Protein AF-A0A965FEC9-F1 (afdb_monomer_lite)

Sequence (105 aa):
MRLDGPVTREFEENMQVAANRQGEIVLAAIAAMGESLALAEAKIAGGHPLDLTGLDLEIGRLCAASRAAPPAMIPAIRRGLEALLAQTERLRAGLPVPDPKGPLP

Structure (mmCIF, N/CA/C/O backbone):
data_AF-A0A965FEC9-F1
#
_entry.id   AF-A0A965FEC9-F1
#
loop_
_atom_site.group_PDB
_atom_site.id
_atom_site.type_symbol
_atom_site.label_atom_id
_atom_site.label_alt_id
_atom_site.label_comp_id
_atom_site.label_asym_id
_atom_site.label_entity_id
_atom_site.label_seq_id
_atom_site.pdbx_PDB_ins_code
_atom_site.Cartn_x
_atom_site.Cartn_y
_atom_site.Cartn_z
_atom_site.occupancy
_atom_site.B_iso_or_equiv
_atom_site.auth_seq_id
_atom_site.auth_comp_id
_atom_site.auth_asym_id
_atom_site.auth_atom_id
_atom_site.pdbx_PDB_model_num
ATOM 1 N N . MET A 1 1 ? 31.955 -13.184 -31.326 1.00 45.56 1 MET A N 1
ATOM 2 C CA . MET A 1 1 ? 30.798 -12.726 -32.121 1.00 45.56 1 MET A CA 1
ATOM 3 C C . MET A 1 1 ? 29.958 -11.856 -31.199 1.00 45.56 1 MET A C 1
ATOM 5 O O . MET A 1 1 ? 29.355 -12.386 -30.278 1.00 45.56 1 MET A O 1
ATOM 9 N N . ARG A 1 2 ? 30.077 -10.529 -31.324 1.00 53.53 2 ARG A N 1
ATOM 10 C CA . ARG A 1 2 ? 29.334 -9.557 -30.506 1.00 53.53 2 ARG A CA 1
ATOM 11 C C . ARG A 1 2 ? 27.913 -9.481 -31.062 1.00 53.53 2 ARG A C 1
ATOM 13 O O . ARG A 1 2 ? 27.746 -9.113 -32.219 1.00 53.53 2 ARG A O 1
ATOM 20 N N . LEU A 1 3 ? 26.926 -9.883 -30.269 1.00 58.41 3 LEU A N 1
ATOM 21 C CA . LEU A 1 3 ? 25.502 -9.756 -30.588 1.00 58.41 3 LEU A CA 1
ATOM 22 C C . LEU A 1 3 ? 25.016 -8.345 -30.215 1.00 58.41 3 LEU A C 1
ATOM 24 O O . LEU A 1 3 ? 24.036 -8.201 -29.505 1.00 58.41 3 LEU A O 1
ATOM 28 N N . ASP A 1 4 ? 25.718 -7.306 -30.672 1.00 59.56 4 ASP A N 1
ATOM 29 C CA . ASP A 1 4 ? 25.310 -5.904 -30.490 1.00 59.56 4 ASP A CA 1
ATOM 30 C C . ASP A 1 4 ? 24.430 -5.479 -31.687 1.00 59.56 4 ASP A C 1
ATOM 32 O O . ASP A 1 4 ? 24.744 -4.544 -32.422 1.00 59.56 4 ASP A O 1
ATOM 36 N N . GLY A 1 5 ? 23.380 -6.257 -31.973 1.00 64.94 5 GLY A N 1
ATOM 37 C CA . GLY A 1 5 ? 22.476 -6.024 -33.103 1.00 64.94 5 GLY A CA 1
ATOM 38 C C . GLY A 1 5 ? 21.334 -5.050 -32.768 1.00 64.94 5 GLY A C 1
ATOM 39 O O . GLY A 1 5 ? 21.034 -4.819 -31.599 1.00 64.94 5 GLY A O 1
ATOM 40 N N . PRO A 1 6 ? 20.629 -4.498 -33.771 1.00 66.00 6 PRO A N 1
ATOM 41 C CA . PRO A 1 6 ? 19.458 -3.643 -33.534 1.00 66.00 6 PRO A CA 1
ATOM 42 C C . PRO A 1 6 ? 18.348 -4.356 -32.735 1.00 66.00 6 PRO A C 1
ATOM 44 O O . PRO A 1 6 ? 17.719 -3.746 -31.879 1.00 66.00 6 PRO A O 1
ATOM 47 N N . VAL A 1 7 ? 18.187 -5.672 -32.920 1.00 66.31 7 VAL A N 1
ATOM 48 C CA . VAL A 1 7 ? 17.180 -6.495 -32.221 1.00 66.31 7 VAL A CA 1
ATOM 49 C C . VAL A 1 7 ? 17.445 -6.606 -30.713 1.00 66.31 7 VAL A C 1
ATOM 51 O O . VAL A 1 7 ? 16.507 -6.595 -29.920 1.00 66.31 7 VAL A O 1
ATOM 54 N N . THR A 1 8 ? 18.711 -6.697 -30.290 1.00 74.06 8 THR A N 1
ATOM 55 C CA . THR A 1 8 ? 19.060 -6.759 -28.859 1.00 74.06 8 THR A CA 1
ATOM 56 C C . THR A 1 8 ? 18.792 -5.428 -28.164 1.00 74.06 8 THR A C 1
ATOM 58 O O . THR A 1 8 ? 18.284 -5.420 -27.048 1.00 74.06 8 THR A O 1
ATOM 61 N N . ARG A 1 9 ? 19.019 -4.306 -28.857 1.00 75.31 9 ARG A N 1
ATOM 62 C CA . ARG A 1 9 ? 18.742 -2.966 -28.332 1.00 75.31 9 ARG A CA 1
ATOM 63 C C . ARG A 1 9 ? 17.243 -2.680 -28.191 1.00 75.31 9 ARG A C 1
ATOM 65 O O . ARG A 1 9 ? 16.816 -2.199 -27.149 1.00 75.31 9 ARG A O 1
ATOM 72 N N . GLU A 1 10 ? 16.436 -3.017 -29.197 1.00 75.75 10 GLU A N 1
ATOM 73 C CA . GLU A 1 10 ? 14.973 -2.857 -29.130 1.00 75.75 10 GLU A CA 1
ATOM 74 C C . GLU A 1 10 ? 14.354 -3.698 -28.002 1.00 75.75 10 GLU A C 1
ATOM 76 O O . GLU A 1 10 ? 13.425 -3.265 -27.320 1.00 75.75 10 GLU A O 1
ATOM 81 N N . PHE A 1 11 ? 14.877 -4.906 -27.771 1.00 76.88 11 PHE A N 1
ATOM 82 C CA . PHE A 1 11 ? 14.432 -5.761 -26.673 1.00 76.88 11 PHE A CA 1
ATOM 83 C C . PHE A 1 11 ? 14.764 -5.162 -25.297 1.00 76.88 11 PHE A C 1
ATOM 85 O O . PHE A 1 11 ? 13.895 -5.120 -24.425 1.00 76.88 11 PHE A O 1
ATOM 92 N N . GLU A 1 12 ? 15.983 -4.650 -25.115 1.00 80.81 12 GLU A N 1
ATOM 93 C CA . GLU A 1 12 ? 16.404 -3.958 -23.888 1.00 80.81 12 GLU A CA 1
ATOM 94 C C . GLU A 1 12 ? 15.558 -2.705 -23.614 1.00 80.81 12 GLU A C 1
ATOM 96 O O . GLU A 1 12 ? 15.085 -2.507 -22.492 1.00 80.81 12 GLU A O 1
ATOM 101 N N . GLU A 1 13 ? 15.303 -1.893 -24.642 1.00 80.38 13 GLU A N 1
ATOM 102 C CA . GLU A 1 13 ? 14.461 -0.696 -24.549 1.00 80.38 13 GLU A CA 1
ATOM 103 C C . GLU A 1 13 ? 13.020 -1.060 -24.140 1.00 80.38 13 GLU A C 1
ATOM 105 O O . GLU A 1 13 ? 12.469 -0.475 -23.202 1.00 80.38 13 GLU A O 1
ATOM 110 N N . ASN A 1 14 ? 12.432 -2.093 -24.752 1.00 83.06 14 ASN A N 1
ATOM 111 C CA . ASN A 1 14 ? 11.093 -2.579 -24.403 1.00 83.06 14 ASN A CA 1
ATOM 112 C C . ASN A 1 14 ? 11.013 -3.132 -22.970 1.00 83.06 14 ASN A C 1
ATOM 114 O O . ASN A 1 14 ? 10.042 -2.867 -22.252 1.00 83.06 14 ASN A O 1
ATOM 118 N N . MET A 1 15 ? 12.034 -3.869 -22.521 1.00 84.69 15 MET A N 1
ATOM 119 C CA . MET A 1 15 ? 12.118 -4.347 -21.138 1.00 84.69 15 MET A CA 1
ATOM 120 C C . MET A 1 15 ? 12.209 -3.193 -20.138 1.00 84.69 15 MET A C 1
ATOM 122 O O . MET A 1 15 ? 11.550 -3.231 -19.097 1.00 84.69 15 MET A O 1
ATOM 126 N N . GLN A 1 16 ? 12.980 -2.152 -20.454 1.00 85.06 16 GLN A N 1
ATOM 127 C CA . GLN A 1 16 ? 13.100 -0.977 -19.598 1.00 85.06 16 GLN A CA 1
ATOM 128 C C . GLN A 1 16 ? 11.774 -0.210 -19.496 1.00 85.06 16 GLN A C 1
ATOM 130 O O . GLN A 1 16 ? 11.394 0.212 -18.401 1.00 85.06 16 GLN A O 1
ATOM 135 N N . VAL A 1 17 ? 11.035 -0.071 -20.603 1.00 85.94 17 VAL A N 1
ATOM 136 C CA . VAL A 1 17 ? 9.692 0.534 -20.609 1.00 85.94 17 VAL A CA 1
ATOM 137 C C . VAL A 1 17 ? 8.726 -0.273 -19.738 1.00 85.94 17 VAL A C 1
ATOM 139 O O . VAL A 1 17 ? 8.015 0.304 -18.912 1.00 85.94 17 VAL A O 1
ATOM 142 N N . ALA A 1 18 ? 8.727 -1.603 -19.861 1.00 84.44 18 ALA A N 1
ATOM 143 C CA . ALA A 1 18 ? 7.888 -2.471 -19.037 1.00 84.44 18 ALA A CA 1
ATOM 144 C C . ALA A 1 18 ? 8.241 -2.375 -17.541 1.00 84.44 18 ALA A C 1
ATOM 146 O O . ALA A 1 18 ? 7.344 -2.282 -16.701 1.00 84.44 18 ALA A O 1
ATOM 147 N N . ALA A 1 19 ? 9.534 -2.333 -17.204 1.00 83.94 19 ALA A N 1
ATOM 148 C CA . ALA A 1 19 ? 9.998 -2.173 -15.828 1.00 83.94 19 ALA A CA 1
ATOM 149 C C . ALA A 1 19 ? 9.586 -0.815 -15.235 1.00 83.94 19 ALA A C 1
ATOM 151 O O . ALA A 1 19 ? 9.085 -0.758 -14.112 1.00 83.94 19 ALA A O 1
ATOM 152 N N . ASN A 1 20 ? 9.733 0.275 -15.993 1.00 88.00 20 ASN A N 1
ATOM 153 C CA . ASN A 1 20 ? 9.305 1.608 -15.558 1.00 88.00 20 ASN A CA 1
ATOM 154 C C . ASN A 1 20 ? 7.796 1.647 -15.296 1.00 88.00 20 ASN A C 1
ATOM 156 O O . ASN A 1 20 ? 7.368 2.085 -14.229 1.00 88.00 20 ASN A O 1
ATOM 160 N N . ARG A 1 21 ? 7.000 1.079 -16.209 1.00 88.56 21 ARG A N 1
ATOM 161 C CA . ARG A 1 21 ? 5.549 0.960 -16.038 1.00 88.56 21 ARG A CA 1
ATOM 162 C C . ARG A 1 21 ? 5.181 0.171 -14.781 1.00 88.56 21 ARG A C 1
ATOM 164 O O . ARG A 1 21 ? 4.259 0.551 -14.066 1.00 88.56 21 ARG A O 1
ATOM 171 N N . GLN A 1 22 ? 5.906 -0.908 -14.481 1.00 88.38 22 GLN A N 1
ATOM 172 C CA . GLN A 1 22 ? 5.685 -1.675 -13.256 1.00 88.38 22 GLN A CA 1
ATOM 173 C C . GLN A 1 22 ? 5.927 -0.821 -12.004 1.00 88.38 22 GLN A C 1
ATOM 175 O O . GLN A 1 22 ? 5.135 -0.870 -11.064 1.00 88.38 22 GLN A O 1
ATOM 180 N N . GLY A 1 23 ? 6.989 -0.013 -11.986 1.00 91.06 23 GLY A N 1
ATOM 181 C CA . GLY A 1 23 ? 7.252 0.903 -10.877 1.00 91.06 23 GLY A CA 1
ATOM 182 C C . GLY A 1 23 ? 6.182 1.990 -10.725 1.00 91.06 23 GLY A C 1
ATOM 183 O O . GLY A 1 23 ? 5.793 2.307 -9.601 1.00 91.06 23 GLY A O 1
ATOM 184 N N . GLU A 1 24 ? 5.651 2.519 -11.829 1.00 93.62 24 GLU A N 1
ATOM 185 C CA . GLU A 1 24 ? 4.541 3.485 -11.812 1.00 93.62 24 GLU A CA 1
ATOM 186 C C . GLU A 1 24 ? 3.256 2.874 -11.242 1.00 93.62 24 GLU A C 1
ATOM 188 O O . GLU A 1 24 ? 2.591 3.498 -10.415 1.00 93.62 24 GLU A O 1
ATOM 193 N N . ILE A 1 25 ? 2.944 1.629 -11.613 1.00 93.19 25 ILE A N 1
ATOM 194 C CA . ILE A 1 25 ? 1.804 0.883 -11.060 1.00 93.19 25 ILE A CA 1
ATOM 195 C C . ILE A 1 25 ? 1.947 0.724 -9.543 1.00 93.19 25 ILE A C 1
ATOM 197 O O . ILE A 1 25 ? 0.974 0.910 -8.814 1.00 93.19 25 ILE A O 1
ATOM 201 N N . VAL A 1 26 ? 3.152 0.423 -9.047 1.00 95.06 26 VAL A N 1
ATOM 202 C CA . VAL A 1 26 ? 3.405 0.321 -7.601 1.00 95.06 26 VAL A CA 1
ATOM 203 C C . VAL A 1 26 ? 3.176 1.663 -6.905 1.00 95.06 26 VAL A C 1
ATOM 205 O O . VAL A 1 26 ? 2.527 1.698 -5.863 1.00 95.06 26 VAL A O 1
ATOM 208 N N . LEU A 1 27 ? 3.657 2.773 -7.472 1.00 95.88 27 LEU A N 1
ATOM 209 C CA . LEU A 1 27 ? 3.425 4.104 -6.898 1.00 95.88 27 LEU A CA 1
ATOM 210 C C . LEU A 1 27 ? 1.936 4.474 -6.876 1.00 95.88 27 LEU A C 1
ATOM 212 O O . LEU A 1 27 ? 1.459 5.010 -5.876 1.00 95.88 27 LEU A O 1
ATOM 216 N N . ALA A 1 28 ? 1.193 4.145 -7.933 1.00 95.88 28 ALA A N 1
ATOM 217 C CA . ALA A 1 28 ? -0.252 4.347 -7.976 1.00 95.88 28 ALA A CA 1
ATOM 218 C C . ALA A 1 28 ? -0.979 3.501 -6.917 1.00 95.88 28 ALA A C 1
ATOM 220 O O . ALA A 1 28 ? -1.862 4.003 -6.225 1.00 95.88 28 ALA A O 1
ATOM 221 N N . ALA A 1 29 ? -0.570 2.242 -6.732 1.00 95.31 29 ALA A N 1
ATOM 222 C CA . ALA A 1 29 ? -1.125 1.368 -5.701 1.00 95.31 29 ALA A CA 1
ATOM 223 C C . ALA A 1 29 ? -0.833 1.883 -4.281 1.00 95.31 29 ALA A C 1
ATOM 225 O O . ALA A 1 29 ? -1.708 1.830 -3.419 1.00 95.31 29 ALA A O 1
ATOM 226 N N . ILE A 1 30 ? 0.364 2.433 -4.041 1.00 96.12 30 ILE A N 1
ATOM 227 C CA . ILE A 1 30 ? 0.702 3.096 -2.772 1.00 96.12 30 ILE A CA 1
ATOM 228 C C . ILE A 1 30 ? -0.240 4.276 -2.515 1.00 96.12 30 ILE A C 1
ATOM 230 O O . ILE A 1 30 ? -0.769 4.400 -1.412 1.00 96.12 30 ILE A O 1
ATOM 234 N N . ALA A 1 31 ? -0.458 5.134 -3.516 1.00 96.00 31 ALA A N 1
ATOM 235 C CA . ALA A 1 31 ? -1.332 6.297 -3.377 1.00 96.00 31 ALA A CA 1
ATOM 236 C C . ALA A 1 31 ? -2.781 5.885 -3.065 1.00 96.00 31 ALA A C 1
ATOM 238 O O . ALA A 1 31 ? -3.356 6.364 -2.090 1.00 96.00 31 ALA A O 1
ATOM 239 N N . ALA A 1 32 ? -3.327 4.927 -3.820 1.00 94.31 32 ALA A N 1
ATOM 240 C CA . ALA A 1 32 ? -4.680 4.410 -3.613 1.00 94.31 32 ALA A CA 1
ATOM 241 C C . ALA A 1 32 ? -4.861 3.750 -2.232 1.00 94.31 32 ALA A C 1
ATOM 243 O O . ALA A 1 32 ? -5.894 3.917 -1.577 1.00 94.31 32 ALA A O 1
ATOM 244 N N . MET A 1 33 ? -3.842 3.026 -1.755 1.00 93.44 33 MET A N 1
ATOM 245 C CA . MET A 1 33 ? -3.840 2.482 -0.397 1.00 93.44 33 MET A CA 1
ATOM 246 C C . MET A 1 33 ? -3.863 3.606 0.644 1.00 93.44 33 MET A C 1
ATOM 248 O O . MET A 1 33 ? -4.638 3.542 1.593 1.00 93.44 33 MET A O 1
ATOM 252 N N . GLY A 1 34 ? -3.070 4.662 0.447 1.00 94.12 34 GLY A N 1
ATOM 253 C CA . GLY A 1 34 ? -3.037 5.808 1.355 1.00 94.12 34 GLY A CA 1
ATOM 254 C C . GLY A 1 34 ? -4.384 6.525 1.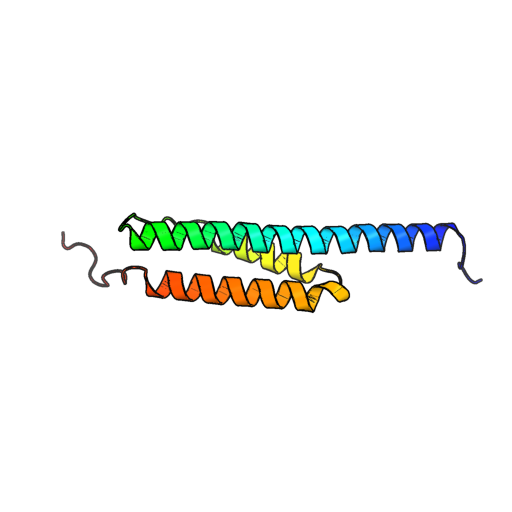458 1.00 94.12 34 GLY A C 1
ATOM 255 O O . GLY A 1 34 ? -4.818 6.869 2.555 1.00 94.12 34 GLY A O 1
ATOM 256 N N . GLU A 1 35 ? -5.089 6.690 0.338 1.00 94.31 35 GLU A N 1
ATOM 257 C CA . GLU A 1 35 ? -6.455 7.234 0.319 1.00 94.31 35 GLU A CA 1
ATOM 258 C C . GLU A 1 35 ? -7.443 6.332 1.074 1.00 94.31 35 GLU A C 1
ATOM 260 O O . GLU A 1 35 ? -8.273 6.816 1.847 1.00 94.31 35 GLU A O 1
ATOM 265 N N . SER A 1 36 ? -7.317 5.013 0.908 1.00 91.38 36 SER A N 1
ATOM 266 C CA . SER A 1 36 ? -8.154 4.033 1.607 1.00 91.38 36 SER A CA 1
ATOM 267 C C . SER A 1 36 ? -7.923 4.059 3.122 1.00 91.38 36 SER A C 1
ATOM 269 O O . SER A 1 36 ? -8.884 4.023 3.894 1.00 91.38 36 SER A O 1
ATOM 271 N N . LEU A 1 37 ? -6.666 4.182 3.561 1.00 91.31 37 LEU A N 1
ATOM 272 C CA . LEU A 1 37 ? -6.321 4.320 4.977 1.00 91.31 37 LEU A CA 1
ATOM 273 C C . LEU A 1 37 ? -6.795 5.663 5.550 1.00 91.31 37 LEU A C 1
ATOM 275 O O . LEU A 1 37 ? -7.328 5.686 6.654 1.00 91.31 37 LEU A O 1
ATOM 279 N N . ALA A 1 38 ? -6.699 6.765 4.802 1.00 92.06 38 ALA A N 1
ATOM 280 C CA . ALA A 1 38 ? -7.238 8.058 5.234 1.00 92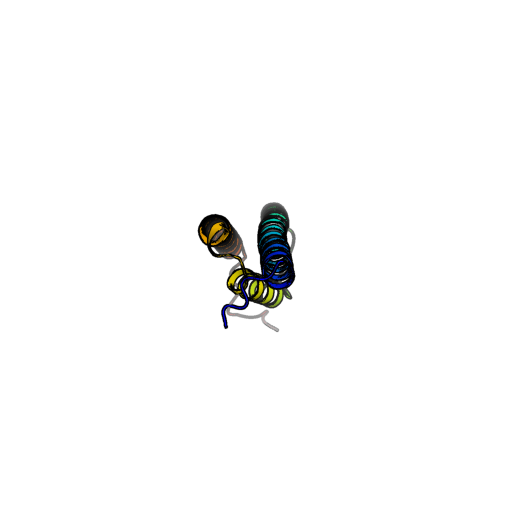.06 38 ALA A CA 1
ATOM 281 C C . ALA A 1 38 ? -8.768 8.019 5.416 1.00 92.06 38 ALA A C 1
ATOM 283 O O . ALA A 1 38 ? -9.306 8.554 6.388 1.00 92.06 38 ALA A O 1
ATOM 284 N N . LEU A 1 39 ? -9.485 7.330 4.520 1.00 90.75 39 LEU A N 1
ATOM 285 C CA . LEU A 1 39 ? -10.919 7.090 4.683 1.00 90.75 39 LEU A CA 1
ATOM 286 C C . LEU A 1 39 ? -11.211 6.236 5.925 1.00 90.75 39 LEU A C 1
ATOM 288 O O . LEU A 1 39 ? -12.181 6.494 6.641 1.00 90.75 39 LEU A O 1
ATOM 292 N N . ALA A 1 40 ? -10.383 5.226 6.193 1.00 89.44 40 ALA A N 1
ATOM 2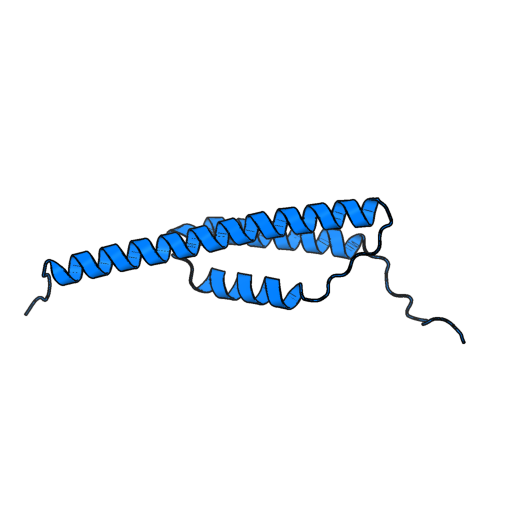93 C CA . ALA A 1 40 ? -10.488 4.417 7.400 1.00 89.44 40 ALA A CA 1
ATOM 294 C C . ALA A 1 40 ? -10.261 5.250 8.676 1.00 89.44 40 ALA A C 1
ATOM 296 O O . ALA A 1 40 ? -11.031 5.113 9.626 1.00 89.44 40 ALA A O 1
ATOM 297 N N . GLU A 1 41 ? -9.281 6.161 8.678 1.00 88.81 41 GLU A N 1
ATOM 298 C CA . GLU A 1 41 ? -9.014 7.080 9.796 1.00 88.81 41 GLU A CA 1
ATOM 299 C C . GLU A 1 41 ? -10.252 7.950 10.074 1.00 88.81 41 GLU A C 1
ATOM 301 O O . GLU A 1 41 ? -10.704 8.050 11.217 1.00 88.81 41 GLU A O 1
ATOM 306 N N . ALA A 1 42 ? -10.868 8.505 9.024 1.00 90.38 42 ALA A N 1
ATOM 307 C CA . ALA A 1 42 ? -12.088 9.302 9.142 1.00 90.38 42 ALA A CA 1
ATOM 308 C C . ALA A 1 42 ? -13.280 8.492 9.687 1.00 90.38 42 ALA A C 1
ATOM 310 O O . ALA A 1 42 ? -14.051 8.997 10.504 1.00 90.38 42 ALA A O 1
ATOM 311 N N . LYS A 1 43 ? -13.425 7.224 9.275 1.00 89.19 43 LYS A N 1
ATOM 312 C CA . LYS A 1 43 ? -14.472 6.327 9.791 1.00 89.19 43 LYS A CA 1
ATOM 313 C C . LYS A 1 43 ? -14.302 6.041 11.280 1.00 89.19 43 LYS A C 1
ATOM 3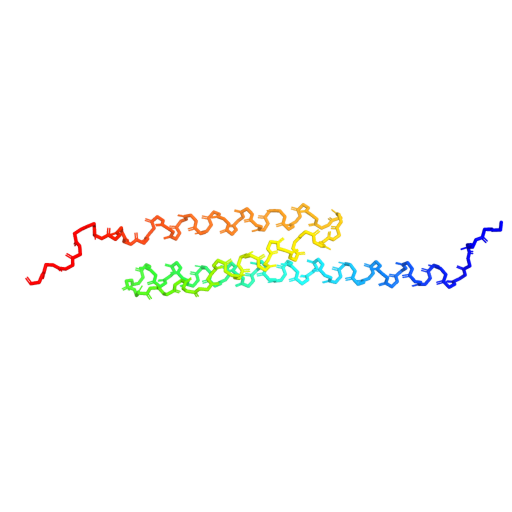15 O O . LYS A 1 43 ? -15.282 6.149 12.015 1.00 89.19 43 LYS A O 1
ATOM 320 N N . ILE A 1 44 ? -13.080 5.735 11.724 1.00 88.06 44 ILE A N 1
ATOM 321 C CA . ILE A 1 44 ? -12.779 5.525 13.148 1.00 88.06 44 ILE A CA 1
ATOM 322 C C . ILE A 1 44 ? -13.089 6.795 13.947 1.00 88.06 44 ILE A C 1
ATOM 324 O O . ILE A 1 44 ? -13.768 6.719 14.968 1.00 88.06 44 ILE A O 1
ATOM 328 N N . ALA A 1 45 ? -12.653 7.965 13.467 1.00 87.12 45 ALA A N 1
ATOM 329 C CA . ALA A 1 45 ? -12.922 9.242 14.130 1.00 87.12 45 ALA A CA 1
ATOM 330 C C . ALA A 1 45 ? -14.429 9.546 14.247 1.00 87.12 45 ALA A C 1
ATOM 332 O O . ALA A 1 45 ? -14.865 10.144 15.228 1.00 87.12 45 ALA A O 1
ATOM 333 N N . GLY A 1 46 ? -15.229 9.100 13.273 1.00 88.50 46 GLY A N 1
ATOM 334 C CA . GLY A 1 46 ? -16.692 9.171 13.301 1.00 88.50 46 GLY A CA 1
ATOM 335 C C . GLY A 1 46 ? -17.382 8.099 14.158 1.00 88.50 46 GLY A C 1
ATOM 336 O O . GLY A 1 46 ? -18.609 8.064 14.195 1.00 88.50 46 GLY A O 1
ATOM 337 N N . GLY A 1 47 ? -16.633 7.213 14.824 1.00 86.62 47 GLY A N 1
ATOM 338 C CA . GLY A 1 47 ? -17.181 6.122 15.637 1.00 86.62 47 GLY A CA 1
ATOM 339 C C . GLY A 1 47 ? -17.776 4.970 14.821 1.00 86.62 47 GLY A C 1
ATOM 340 O O . GLY A 1 47 ? -18.542 4.167 15.356 1.00 86.62 47 GLY A O 1
ATOM 341 N N . HIS A 1 48 ? -17.457 4.879 13.529 1.00 84.81 48 HIS A N 1
ATOM 342 C CA . HIS A 1 48 ? -17.925 3.791 12.680 1.00 84.81 48 HIS A CA 1
ATOM 343 C C . HIS A 1 48 ? -17.022 2.558 12.809 1.00 84.81 48 HIS A C 1
ATOM 345 O O . HIS A 1 48 ? -15.797 2.696 12.866 1.00 84.81 48 HIS A O 1
ATOM 351 N N . PRO A 1 49 ? -17.602 1.342 12.797 1.00 79.50 49 PRO A N 1
ATOM 352 C CA . PRO A 1 49 ? -16.813 0.122 12.772 1.00 79.50 49 PRO A CA 1
ATOM 353 C C . PRO A 1 49 ? -15.994 0.052 11.479 1.00 79.50 49 PRO A C 1
ATOM 355 O O . PRO A 1 49 ? -16.475 0.394 10.394 1.00 79.50 49 PRO A O 1
ATOM 358 N N . LEU A 1 50 ? -14.754 -0.413 11.607 1.00 83.06 50 LEU A N 1
ATOM 359 C CA . LEU A 1 50 ? -13.842 -0.625 10.493 1.00 83.06 50 LEU A CA 1
ATOM 360 C C . LEU A 1 50 ? -13.605 -2.124 10.316 1.00 83.06 50 LEU A C 1
ATOM 362 O O . LEU A 1 50 ? -13.188 -2.800 11.254 1.00 83.06 50 LEU A O 1
ATOM 366 N N . ASP A 1 51 ? -13.854 -2.623 9.109 1.00 81.94 51 ASP A N 1
ATOM 367 C CA . ASP A 1 51 ? -13.437 -3.960 8.702 1.00 81.94 51 ASP A CA 1
ATOM 368 C C . ASP A 1 51 ? -12.065 -3.868 8.027 1.00 81.94 51 ASP A C 1
ATOM 370 O O . ASP A 1 51 ? -11.892 -3.140 7.049 1.00 81.94 51 ASP A O 1
ATOM 374 N N . LEU A 1 52 ? -11.089 -4.583 8.583 1.00 79.31 52 LEU A N 1
ATOM 375 C CA . LEU A 1 52 ? -9.717 -4.666 8.074 1.00 79.31 52 LEU A CA 1
ATOM 376 C C . LEU A 1 52 ? -9.433 -6.004 7.380 1.00 79.31 52 LEU A C 1
ATOM 378 O O . LEU A 1 52 ? -8.285 -6.299 7.039 1.00 79.31 52 LEU A O 1
ATOM 382 N N . THR A 1 53 ? -10.462 -6.829 7.177 1.00 85.62 53 THR A N 1
ATOM 383 C CA . THR A 1 53 ? -10.324 -8.133 6.534 1.00 85.62 53 THR A CA 1
ATOM 384 C C . THR A 1 53 ? -9.677 -7.983 5.159 1.00 85.62 53 THR A C 1
ATOM 386 O O . THR A 1 53 ? -10.129 -7.221 4.309 1.00 85.62 53 THR A O 1
ATOM 389 N N . GLY A 1 54 ? -8.596 -8.732 4.932 1.00 85.12 54 GLY A N 1
ATOM 390 C CA . GLY A 1 54 ? -7.875 -8.742 3.658 1.00 85.12 54 GLY A CA 1
ATOM 391 C C . GLY A 1 54 ? -6.760 -7.700 3.526 1.00 85.12 54 GLY A C 1
ATOM 392 O O . GLY A 1 54 ? -5.998 -7.790 2.563 1.00 85.12 54 GLY A O 1
ATOM 393 N N . LEU A 1 55 ? -6.586 -6.786 4.490 1.00 85.00 55 LEU A N 1
ATOM 394 C CA . LEU A 1 55 ? -5.521 -5.777 4.436 1.00 85.00 55 LEU A CA 1
ATOM 395 C C . LEU A 1 55 ? -4.118 -6.407 4.367 1.00 85.00 55 LEU A C 1
ATOM 397 O O . LEU A 1 55 ? -3.300 -5.982 3.555 1.00 85.00 55 LEU A O 1
ATOM 401 N N . ASP A 1 56 ? -3.852 -7.467 5.136 1.00 87.00 56 ASP A N 1
ATOM 402 C CA . ASP A 1 56 ? -2.562 -8.180 5.105 1.00 87.00 56 ASP A CA 1
ATOM 403 C C . ASP A 1 56 ? -2.249 -8.774 3.726 1.00 87.00 56 ASP A C 1
ATOM 405 O O . ASP A 1 56 ? -1.103 -8.779 3.271 1.00 87.00 56 ASP A O 1
ATOM 409 N N . LEU A 1 57 ? -3.283 -9.262 3.038 1.00 89.94 57 LEU A N 1
ATOM 410 C CA . LEU A 1 57 ? -3.176 -9.821 1.693 1.00 89.94 57 LEU A CA 1
ATOM 411 C C . LEU A 1 57 ? -2.820 -8.727 0.684 1.00 89.94 57 LEU A C 1
ATOM 413 O O . LEU A 1 57 ? -1.938 -8.921 -0.154 1.00 89.94 57 LEU A O 1
ATOM 417 N N . GLU A 1 58 ? -3.476 -7.575 0.790 1.00 88.56 58 GLU A N 1
ATOM 418 C CA . GLU A 1 58 ? -3.247 -6.423 -0.079 1.00 88.56 58 GLU A CA 1
ATOM 419 C C . GLU A 1 58 ? -1.841 -5.829 0.144 1.00 88.56 58 GLU A C 1
ATOM 421 O O . GLU A 1 58 ? -1.091 -5.626 -0.815 1.00 88.56 58 GLU A O 1
ATOM 426 N N . ILE A 1 59 ? -1.418 -5.668 1.407 1.00 87.88 59 ILE A N 1
ATOM 427 C CA . ILE A 1 59 ? -0.051 -5.258 1.773 1.00 87.88 59 ILE A CA 1
ATOM 428 C C . ILE A 1 59 ? 0.973 -6.282 1.269 1.00 87.88 59 ILE A C 1
ATOM 430 O O . ILE A 1 59 ? 2.006 -5.907 0.709 1.00 87.88 59 ILE A O 1
ATOM 434 N N . GLY A 1 60 ? 0.691 -7.581 1.401 1.00 89.81 60 GLY A N 1
ATOM 435 C CA . GLY A 1 60 ? 1.553 -8.647 0.893 1.00 89.81 60 GLY A CA 1
ATOM 436 C C . GLY A 1 60 ? 1.785 -8.553 -0.618 1.00 89.81 60 GLY A C 1
ATOM 437 O O . GLY A 1 60 ? 2.930 -8.650 -1.077 1.00 89.81 60 GLY A O 1
ATOM 438 N N . ARG A 1 61 ? 0.724 -8.294 -1.396 1.00 90.94 61 ARG A N 1
ATOM 439 C CA . ARG A 1 61 ? 0.814 -8.069 -2.850 1.00 90.94 61 ARG A CA 1
ATOM 440 C C . ARG A 1 61 ? 1.618 -6.817 -3.177 1.00 90.94 61 ARG A C 1
ATOM 442 O O . ARG A 1 61 ? 2.485 -6.873 -4.050 1.00 90.94 61 ARG A O 1
ATOM 449 N N . LEU A 1 62 ? 1.389 -5.719 -2.457 1.00 91.44 62 LEU A N 1
ATOM 450 C CA . LEU A 1 62 ? 2.118 -4.468 -2.663 1.00 91.44 62 LEU A CA 1
ATOM 451 C C . LEU A 1 62 ? 3.621 -4.628 -2.391 1.00 91.44 62 LEU A C 1
ATOM 453 O O . LEU A 1 62 ? 4.455 -4.196 -3.190 1.00 91.44 62 LEU A O 1
ATOM 457 N N . CYS A 1 63 ? 3.980 -5.312 -1.305 1.00 90.62 63 CYS A N 1
ATOM 458 C CA . CYS A 1 63 ? 5.365 -5.638 -0.973 1.00 90.62 63 CYS A CA 1
ATOM 459 C C . CYS A 1 63 ? 6.014 -6.530 -2.040 1.00 90.62 63 CYS A C 1
ATOM 461 O O . CYS A 1 63 ? 7.176 -6.325 -2.395 1.00 90.62 63 CYS A O 1
ATOM 463 N N . ALA A 1 64 ? 5.281 -7.509 -2.577 1.00 91.00 64 ALA A N 1
ATOM 464 C CA . ALA A 1 64 ? 5.773 -8.357 -3.659 1.00 91.00 64 ALA A CA 1
ATOM 465 C C . ALA A 1 64 ? 6.011 -7.565 -4.952 1.00 91.00 64 ALA A C 1
ATOM 467 O O . ALA A 1 64 ? 7.086 -7.680 -5.541 1.00 91.00 64 ALA A O 1
ATOM 468 N N . ALA A 1 65 ? 5.063 -6.713 -5.344 1.00 90.19 65 ALA A N 1
ATOM 469 C CA . ALA A 1 65 ? 5.190 -5.851 -6.515 1.00 90.19 65 ALA A CA 1
ATOM 470 C C . ALA A 1 65 ? 6.346 -4.845 -6.369 1.00 90.19 65 ALA A C 1
ATOM 472 O O . ALA A 1 65 ? 7.094 -4.621 -7.318 1.00 90.19 65 ALA A O 1
ATOM 473 N N . SER A 1 66 ? 6.557 -4.310 -5.163 1.00 91.62 66 SER A N 1
ATOM 474 C CA . SER A 1 66 ? 7.656 -3.384 -4.864 1.00 91.62 66 SER A CA 1
ATOM 475 C C . SER A 1 66 ? 9.040 -4.016 -5.039 1.00 91.62 66 SER A C 1
ATOM 477 O O . SER A 1 66 ? 9.976 -3.327 -5.434 1.00 91.62 66 SER A O 1
ATOM 479 N N . ARG A 1 67 ? 9.189 -5.328 -4.797 1.00 89.44 67 ARG A N 1
ATOM 480 C CA . ARG A 1 67 ? 10.462 -6.043 -5.028 1.00 89.44 67 ARG A CA 1
ATOM 481 C C . ARG A 1 67 ? 10.811 -6.192 -6.508 1.00 89.44 67 ARG A C 1
ATOM 483 O O . ARG A 1 67 ? 11.982 -6.360 -6.827 1.00 89.44 67 ARG A O 1
ATOM 490 N N . ALA A 1 68 ? 9.816 -6.139 -7.388 1.00 87.69 68 ALA A N 1
ATOM 491 C CA . ALA A 1 68 ? 10.002 -6.198 -8.835 1.00 87.69 68 ALA A CA 1
ATOM 492 C C . ALA A 1 68 ? 10.212 -4.809 -9.469 1.00 87.69 68 ALA A C 1
ATOM 494 O O . ALA A 1 68 ? 10.342 -4.703 -10.687 1.00 87.69 68 ALA A O 1
ATOM 495 N N . ALA A 1 69 ? 10.215 -3.739 -8.668 1.00 87.69 69 ALA A N 1
ATOM 496 C CA . ALA A 1 69 ? 10.339 -2.383 -9.174 1.00 87.69 69 ALA A CA 1
ATOM 497 C C . ALA A 1 69 ? 11.765 -2.066 -9.666 1.00 87.69 69 ALA A C 1
ATOM 499 O O . ALA A 1 69 ? 12.748 -2.561 -9.105 1.00 87.69 69 ALA A O 1
ATOM 500 N N . PRO A 1 70 ? 11.904 -1.193 -10.678 1.00 89.81 70 PRO A N 1
ATOM 501 C CA . PRO A 1 70 ? 13.204 -0.805 -11.204 1.00 89.81 70 PRO A CA 1
ATOM 502 C C . PRO A 1 70 ? 14.029 -0.037 -10.152 1.00 89.81 70 PRO A C 1
ATOM 504 O O . PRO A 1 70 ? 13.468 0.782 -9.412 1.00 89.81 70 PRO A O 1
ATOM 507 N N . PRO A 1 71 ? 15.368 -0.212 -10.115 1.00 89.56 71 PRO A N 1
ATOM 508 C CA . PRO A 1 71 ? 16.236 0.405 -9.107 1.00 89.56 71 PRO A CA 1
ATOM 509 C C . PRO A 1 71 ? 16.080 1.921 -8.960 1.00 89.56 71 PRO A C 1
ATOM 511 O O . PRO A 1 71 ? 16.104 2.442 -7.846 1.00 89.56 71 PRO A O 1
ATOM 514 N N . ALA A 1 72 ? 15.853 2.624 -10.074 1.00 91.00 72 ALA A N 1
ATOM 515 C CA . ALA A 1 72 ? 15.658 4.072 -10.098 1.00 91.00 72 ALA A CA 1
ATOM 516 C C . ALA A 1 72 ? 14.438 4.542 -9.280 1.00 91.00 72 ALA A C 1
ATOM 518 O O . ALA A 1 72 ? 14.431 5.660 -8.769 1.00 91.00 72 ALA A O 1
ATOM 519 N N . MET A 1 73 ? 13.418 3.691 -9.121 1.00 93.94 73 MET A N 1
ATOM 520 C CA . MET A 1 73 ? 12.166 4.032 -8.434 1.00 93.94 73 MET A CA 1
ATOM 521 C C . MET A 1 73 ? 12.133 3.568 -6.974 1.00 93.94 73 MET A C 1
ATOM 523 O O . MET A 1 73 ? 11.279 4.024 -6.210 1.00 93.94 73 MET A O 1
ATOM 527 N N . ILE A 1 74 ? 13.088 2.729 -6.552 1.00 92.50 74 ILE A N 1
ATOM 528 C CA . ILE A 1 74 ? 13.182 2.212 -5.177 1.00 92.50 74 ILE A CA 1
ATOM 529 C C . ILE A 1 74 ? 13.112 3.330 -4.121 1.00 92.50 74 ILE A C 1
ATOM 531 O O . ILE A 1 74 ? 12.377 3.151 -3.148 1.00 92.50 74 ILE A O 1
ATOM 535 N N . PRO A 1 75 ? 13.806 4.482 -4.252 1.00 95.38 75 PRO A N 1
ATOM 536 C CA . PRO A 1 75 ? 13.726 5.533 -3.237 1.00 95.38 75 PRO A CA 1
ATOM 537 C C . PRO A 1 75 ? 12.317 6.114 -3.070 1.00 95.38 75 PRO A C 1
ATOM 539 O O . PRO A 1 75 ? 11.909 6.412 -1.951 1.00 95.38 75 PRO A O 1
ATOM 542 N N . ALA A 1 76 ? 11.570 6.275 -4.166 1.00 95.50 76 ALA A N 1
ATOM 543 C CA . ALA A 1 76 ? 10.204 6.794 -4.123 1.00 95.50 76 ALA A CA 1
ATOM 544 C C . ALA A 1 76 ? 9.235 5.771 -3.521 1.00 95.50 76 ALA A C 1
ATOM 546 O O . ALA A 1 76 ? 8.466 6.110 -2.624 1.00 95.50 76 ALA A O 1
ATOM 547 N N . ILE A 1 77 ? 9.337 4.512 -3.954 1.00 95.50 77 ILE A N 1
ATOM 548 C CA . ILE A 1 77 ? 8.527 3.403 -3.438 1.00 95.50 77 ILE A CA 1
ATOM 549 C C . ILE A 1 77 ? 8.762 3.221 -1.938 1.00 95.50 77 ILE A C 1
ATOM 551 O O . ILE A 1 77 ? 7.805 3.109 -1.180 1.00 95.50 77 ILE A O 1
ATOM 555 N N . ARG A 1 78 ? 10.021 3.267 -1.487 1.00 95.12 78 ARG A N 1
ATOM 556 C CA . ARG A 1 78 ? 10.368 3.140 -0.067 1.00 95.12 78 ARG A CA 1
ATOM 557 C C . ARG A 1 78 ? 9.697 4.209 0.790 1.00 95.12 78 ARG A C 1
ATOM 559 O O . ARG A 1 78 ? 9.036 3.856 1.758 1.00 95.12 78 ARG A O 1
ATOM 566 N N . ARG A 1 79 ? 9.797 5.485 0.398 1.00 96.50 79 ARG A N 1
ATOM 567 C CA . ARG A 1 79 ? 9.119 6.584 1.110 1.00 96.50 79 ARG A CA 1
ATOM 568 C C . ARG A 1 79 ? 7.606 6.378 1.168 1.00 96.50 79 ARG A C 1
ATOM 570 O O . ARG A 1 79 ? 6.985 6.654 2.187 1.00 96.50 79 ARG A O 1
ATOM 577 N N . GLY A 1 80 ? 7.020 5.888 0.077 1.00 95.56 80 GLY A N 1
ATOM 578 C CA . GLY A 1 80 ? 5.600 5.560 0.017 1.00 95.56 80 GLY A CA 1
ATOM 579 C C . GLY A 1 80 ? 5.199 4.456 0.998 1.00 95.56 80 GLY A C 1
ATOM 580 O O . GLY A 1 80 ? 4.246 4.619 1.753 1.00 95.56 80 GLY A O 1
ATOM 581 N N . LEU A 1 81 ? 5.962 3.361 1.043 1.00 94.31 81 LEU A N 1
ATOM 582 C CA . LEU A 1 81 ? 5.737 2.261 1.987 1.00 94.31 81 LEU A CA 1
ATOM 583 C C . LEU A 1 81 ? 5.918 2.701 3.449 1.00 94.31 81 LEU A C 1
ATOM 585 O O . LEU A 1 81 ? 5.117 2.324 4.299 1.00 94.31 81 LEU A O 1
ATOM 589 N N . GLU A 1 82 ? 6.926 3.525 3.743 1.00 95.81 82 GLU A N 1
ATOM 590 C CA . GLU A 1 82 ? 7.142 4.104 5.079 1.00 95.81 82 GLU A CA 1
ATOM 591 C C . GLU A 1 82 ? 5.953 4.977 5.517 1.00 95.81 82 GLU A C 1
ATOM 593 O O . GLU A 1 82 ? 5.502 4.889 6.660 1.00 95.81 82 GLU A O 1
ATOM 598 N N . ALA A 1 83 ? 5.391 5.774 4.603 1.00 95.19 83 ALA A N 1
ATOM 599 C CA . ALA A 1 83 ? 4.207 6.583 4.883 1.00 95.19 83 ALA A CA 1
ATOM 600 C C . ALA A 1 83 ? 2.960 5.724 5.167 1.00 95.19 83 ALA A C 1
ATOM 602 O O . ALA A 1 83 ? 2.212 6.026 6.101 1.00 95.19 83 ALA A O 1
ATOM 603 N N . LEU A 1 84 ? 2.756 4.639 4.407 1.00 93.94 84 LEU A N 1
ATOM 604 C CA . LEU A 1 84 ? 1.666 3.683 4.642 1.00 93.94 84 LEU A CA 1
ATOM 605 C C . LEU A 1 84 ? 1.810 2.958 5.982 1.00 93.94 84 LEU A C 1
ATOM 607 O O . LEU A 1 84 ? 0.819 2.768 6.689 1.00 93.94 84 LEU A O 1
ATOM 611 N N . LEU A 1 85 ? 3.036 2.586 6.362 1.00 92.62 85 LEU A N 1
ATOM 612 C CA . LEU A 1 85 ? 3.304 1.992 7.669 1.00 92.62 85 LEU A CA 1
ATOM 613 C C . LEU A 1 85 ? 2.909 2.960 8.790 1.00 92.62 85 LEU A C 1
ATOM 615 O O . LEU A 1 85 ? 2.134 2.590 9.668 1.00 92.62 85 LEU A O 1
ATOM 619 N N . ALA A 1 86 ? 3.348 4.218 8.710 1.00 93.31 86 ALA A N 1
ATOM 620 C CA . ALA A 1 86 ? 3.009 5.232 9.706 1.00 93.31 86 ALA A CA 1
ATOM 621 C C . ALA A 1 86 ? 1.491 5.497 9.801 1.00 93.31 86 ALA A C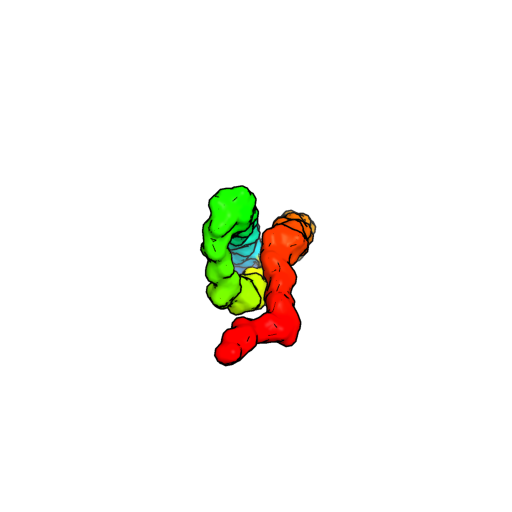 1
ATOM 623 O O . ALA A 1 86 ? 0.975 5.734 10.893 1.00 93.31 86 ALA A O 1
ATOM 624 N N . GLN A 1 87 ? 0.759 5.462 8.680 1.00 91.50 87 GLN A N 1
ATOM 625 C CA . GLN A 1 87 ? -0.713 5.534 8.671 1.00 91.50 87 GLN A CA 1
ATOM 626 C C . GLN A 1 87 ? -1.344 4.322 9.366 1.00 91.50 87 GLN A C 1
ATOM 628 O O . GLN A 1 87 ? -2.196 4.473 10.239 1.00 91.50 87 GLN A O 1
ATOM 633 N N . THR A 1 88 ? -0.877 3.119 9.036 1.00 89.50 88 THR A N 1
ATOM 634 C CA . THR A 1 88 ? -1.374 1.870 9.632 1.00 89.50 88 THR A CA 1
ATOM 635 C C . THR A 1 88 ? -1.136 1.834 11.144 1.00 89.50 88 THR A C 1
ATOM 637 O O . THR A 1 88 ? -2.002 1.403 11.904 1.00 89.50 88 THR A O 1
ATOM 6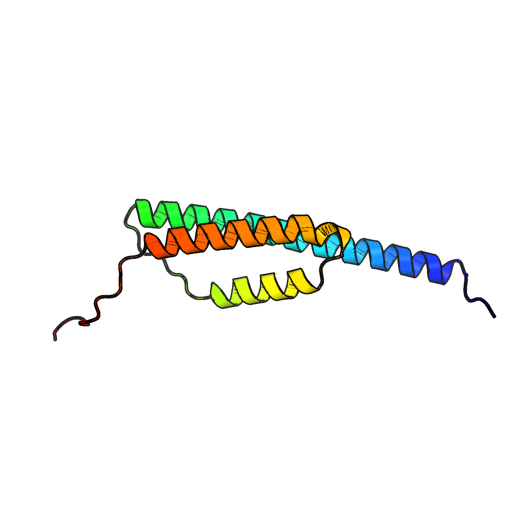40 N N . GLU A 1 89 ? 0.007 2.336 11.613 1.00 90.31 89 GLU A N 1
ATOM 641 C CA . GLU A 1 89 ? 0.314 2.445 13.043 1.00 90.31 89 GLU A CA 1
ATOM 642 C C . GLU A 1 89 ? -0.620 3.416 13.776 1.00 90.31 89 GLU A C 1
ATOM 644 O O . GLU A 1 89 ? -1.077 3.105 14.879 1.00 90.31 89 GLU A O 1
ATOM 649 N N . ARG A 1 90 ? -0.957 4.560 13.164 1.00 88.00 90 ARG A N 1
ATOM 650 C CA . ARG A 1 90 ? -1.942 5.500 13.726 1.00 88.00 90 ARG A CA 1
ATOM 651 C C . ARG A 1 90 ? -3.337 4.896 13.790 1.00 88.00 90 ARG A C 1
ATOM 653 O O . ARG A 1 90 ? -3.986 4.998 14.828 1.00 88.00 90 ARG A O 1
ATOM 660 N N . LEU A 1 91 ? -3.768 4.226 12.722 1.00 87.12 91 LEU A N 1
ATOM 661 C CA . LEU A 1 91 ? -5.028 3.483 12.702 1.00 87.12 91 LEU A CA 1
ATOM 662 C C . LEU A 1 91 ? -5.071 2.456 13.830 1.00 87.12 91 LEU A C 1
ATOM 664 O O . LEU A 1 91 ? -6.020 2.446 14.608 1.00 87.12 91 LEU A O 1
ATOM 668 N N . ARG A 1 92 ? -4.011 1.653 13.982 1.00 85.25 92 ARG A N 1
ATOM 669 C CA . ARG A 1 92 ? -3.902 0.668 15.064 1.00 85.25 92 ARG A CA 1
ATOM 670 C C . ARG A 1 92 ? -4.037 1.307 16.445 1.00 85.25 92 ARG A C 1
ATOM 672 O O . ARG A 1 92 ? -4.678 0.725 17.310 1.00 85.25 92 ARG A O 1
ATOM 679 N N . ALA A 1 93 ? -3.437 2.476 16.659 1.00 85.69 93 ALA A N 1
ATOM 680 C CA . ALA A 1 93 ? -3.538 3.201 17.924 1.00 85.69 93 ALA A CA 1
ATOM 681 C C . ALA A 1 93 ? -4.946 3.766 18.193 1.00 85.69 93 ALA A C 1
ATOM 683 O O . ALA A 1 93 ? -5.310 3.948 19.351 1.00 85.69 93 ALA A O 1
ATOM 684 N N . GLY A 1 94 ? -5.722 4.048 17.141 1.00 82.69 94 GLY A N 1
ATOM 685 C CA . GLY A 1 94 ? -7.101 4.536 17.237 1.00 82.69 94 GLY A CA 1
ATOM 686 C C . GLY A 1 94 ? -8.162 3.438 17.345 1.00 82.69 94 GLY A C 1
ATOM 687 O O . GLY A 1 94 ? -9.307 3.736 17.683 1.00 82.69 94 GLY A O 1
ATOM 688 N N . LEU A 1 95 ? -7.814 2.179 17.063 1.00 80.75 95 LEU A N 1
ATOM 689 C CA . LEU A 1 95 ? -8.735 1.057 17.221 1.00 80.75 95 LEU A CA 1
ATOM 690 C C . LEU A 1 95 ? -8.957 0.743 18.708 1.00 80.75 95 LEU A C 1
ATOM 692 O O . LEU A 1 95 ? -8.007 0.771 19.495 1.00 80.75 95 LEU A O 1
ATOM 696 N N . PRO A 1 96 ? -10.192 0.394 19.109 1.00 74.12 96 PRO A N 1
ATOM 697 C CA . PRO A 1 96 ? -10.447 -0.082 20.458 1.00 74.12 96 PRO A CA 1
ATOM 698 C C . PRO A 1 96 ? -9.628 -1.349 20.726 1.00 74.12 96 PRO A C 1
ATOM 700 O O . PRO A 1 96 ? -9.580 -2.262 19.899 1.00 74.12 96 PRO A O 1
ATOM 703 N N . VAL A 1 97 ? -8.983 -1.409 21.893 1.00 67.69 97 VAL A N 1
ATOM 704 C CA . VAL A 1 97 ? -8.302 -2.627 22.344 1.00 67.69 97 VAL A CA 1
ATOM 705 C C . VAL A 1 97 ? -9.374 -3.706 22.524 1.00 67.69 97 VAL A C 1
ATOM 707 O O . VAL A 1 97 ? -10.353 -3.447 23.229 1.00 67.69 97 VAL A O 1
ATOM 710 N N . PRO A 1 98 ? -9.241 -4.891 21.901 1.00 63.16 98 PRO A N 1
ATOM 711 C CA . PRO A 1 98 ? -10.191 -5.973 22.122 1.00 63.16 98 PRO A CA 1
ATOM 712 C C . PRO A 1 98 ? -10.224 -6.313 23.616 1.00 63.16 98 PRO A C 1
ATOM 714 O O . PRO A 1 98 ? -9.170 -6.533 24.215 1.00 63.16 98 PRO A O 1
ATOM 717 N N . ASP A 1 99 ? -11.419 -6.318 24.219 1.00 60.38 99 ASP A N 1
ATOM 718 C CA . ASP A 1 99 ? -11.583 -6.675 25.629 1.00 60.38 99 ASP A CA 1
ATOM 719 C C . ASP A 1 99 ? -11.093 -8.123 25.822 1.00 60.38 99 ASP A C 1
ATOM 721 O O . ASP A 1 99 ? -11.655 -9.044 25.219 1.00 60.38 99 ASP A O 1
ATOM 725 N N . PRO A 1 100 ? -10.034 -8.367 26.620 1.00 60.06 100 PRO A N 1
ATOM 726 C CA . PRO A 1 100 ? -9.543 -9.719 26.877 1.00 60.06 100 PRO A CA 1
ATOM 727 C C . PRO A 1 100 ? -10.572 -10.580 27.621 1.00 60.06 100 PRO A C 1
ATOM 729 O O . PRO A 1 100 ? -10.421 -11.801 27.693 1.00 60.06 100 PRO A O 1
ATOM 732 N N . LYS A 1 101 ? -11.622 -9.966 28.174 1.00 56.28 101 LYS A N 1
ATOM 733 C CA . LYS A 1 101 ? -12.801 -10.648 28.689 1.00 56.28 101 LYS A CA 1
ATOM 734 C C . LYS A 1 101 ? -13.881 -10.538 27.619 1.00 56.28 101 LYS A C 1
ATOM 736 O O . LYS A 1 101 ? -14.606 -9.553 27.564 1.00 56.28 101 LYS A O 1
ATOM 741 N N . GLY A 1 102 ? -13.972 -11.543 26.747 1.00 53.72 102 GLY A N 1
ATOM 742 C CA . GLY A 1 102 ? -15.099 -11.665 25.816 1.00 53.72 102 GLY A CA 1
ATOM 743 C C . GLY A 1 102 ? -16.447 -11.487 26.538 1.00 53.72 102 GLY A C 1
ATOM 744 O O . GLY A 1 102 ? -16.495 -11.638 27.764 1.00 53.72 102 GLY A O 1
ATOM 745 N N . PRO A 1 103 ? -17.531 -11.154 25.813 1.00 51.47 103 PRO A N 1
ATOM 746 C CA . PRO A 1 103 ? -18.820 -10.861 26.431 1.00 51.47 103 PRO A CA 1
ATOM 747 C C . PRO A 1 103 ? -19.189 -11.988 27.400 1.00 51.47 103 PRO A C 1
ATOM 749 O O . PRO A 1 103 ? -19.214 -13.159 27.015 1.00 51.47 103 PRO A O 1
ATOM 752 N N . LEU A 1 104 ? -19.384 -11.628 28.672 1.00 58.50 104 LEU A N 1
ATOM 753 C CA . LEU A 1 104 ? -19.873 -12.550 29.692 1.00 58.50 104 LEU A CA 1
ATOM 754 C C . LEU A 1 104 ? -21.203 -13.150 29.195 1.00 58.50 104 LEU A C 1
ATOM 756 O O . LEU A 1 104 ? -22.054 -12.372 28.753 1.00 58.50 104 LEU A O 1
ATOM 760 N N . PRO A 1 105 ? -21.365 -14.487 29.216 1.00 60.66 105 PRO A N 1
ATOM 761 C CA . PRO A 1 105 ? -22.646 -15.125 28.928 1.00 60.66 105 PRO A CA 1
ATOM 762 C C . PRO A 1 105 ? -23.718 -14.758 29.959 1.00 60.66 105 PRO A C 1
ATOM 764 O O . PRO A 1 105 ? -23.356 -14.462 31.124 1.00 60.66 105 PRO A O 1
#

Foldseek 3Di:
DDPPDPVVVVVVVVVVVVLQVLLVVLLVLLVVLVVVLVVLVVCLVVVHDDDCPCVVVSVVVSVVSLVSHDPVSVVVSVVSVVVSVVSVVVSVVSDDDPDPDPDDD

Secondary structure (DSSP, 8-state):
-----HHHHHHHHHHHHHHHHHHHHHHHHHHHHHHHHHHHHHHHHTT-----TTHHHHHHHHHHHHHTS-GGGHHHHHHHHHHHHHHHHHHHHHSPPPPSSPPP-

Radius of gyration: 20.55 Å; chains: 1; bounding box: 53×24×63 Å

pLDDT: mean 84.31, std 12.01, range [45.56, 96.5]